Protein AF-A0A258M3X4-F1 (afdb_monomer)

pLDDT: mean 72.65, std 20.54, range [36.72, 98.19]

Sequence (176 aa):
ADLKKLLDQSQGISEVVEVKKSGFNVKASVLGLIALVLLTALLIWFFMSQSRKNSLPGPQARDYPYESEQTESIPPVHHKTEHAHHEHHHEGMSDKAKALFGSINLDLPVAKPTTSDLTPDELRVRLNLARAYITIEDFSAAKKSLEEIVRIGASIDPEIVVEAKGMLVEISNSSS

Structure (mmCIF, N/CA/C/O backbone):
data_AF-A0A258M3X4-F1
#
_entry.id   AF-A0A258M3X4-F1
#
loop_
_atom_site.group_PDB
_atom_site.id
_atom_site.type_symbol
_atom_site.label_atom_id
_atom_site.label_alt_id
_atom_site.label_comp_id
_atom_site.label_asym_id
_atom_site.label_entity_id
_atom_site.label_seq_id
_atom_site.pdbx_PDB_ins_code
_atom_site.Cartn_x
_atom_site.Cartn_y
_atom_site.Cartn_z
_atom_site.occupancy
_atom_site.B_iso_or_equiv
_atom_site.auth_seq_id
_atom_site.auth_comp_id
_atom_site.auth_asym_id
_atom_site.auth_atom_id
_atom_site.pdbx_PDB_model_num
ATOM 1 N N . ALA A 1 1 ? -48.466 -8.460 11.347 1.00 57.28 1 ALA A N 1
ATOM 2 C CA . ALA A 1 1 ? -48.349 -8.718 12.799 1.00 57.28 1 ALA A CA 1
ATOM 3 C C . ALA A 1 1 ? -46.907 -9.027 13.230 1.00 57.28 1 ALA A C 1
ATOM 5 O O . ALA A 1 1 ? -46.609 -8.886 14.408 1.00 57.28 1 ALA A O 1
ATOM 6 N N . ASP A 1 2 ? -45.992 -9.353 12.309 1.00 62.97 2 ASP A N 1
ATOM 7 C CA . ASP A 1 2 ? -44.638 -9.809 12.666 1.00 62.97 2 ASP A CA 1
ATOM 8 C C . ASP A 1 2 ? -43.640 -8.723 13.090 1.00 62.97 2 ASP A C 1
ATOM 10 O O . ASP A 1 2 ? -42.712 -9.012 13.836 1.00 62.97 2 ASP A O 1
ATOM 14 N N . LEU A 1 3 ? -43.849 -7.455 12.720 1.00 63.91 3 LEU A N 1
ATOM 15 C CA . LEU A 1 3 ? -42.957 -6.361 13.143 1.00 63.91 3 LEU A CA 1
ATOM 16 C C . LEU A 1 3 ? -42.985 -6.125 14.662 1.00 63.91 3 LEU A C 1
ATOM 18 O O . LEU A 1 3 ? -41.956 -5.825 15.258 1.00 63.91 3 LEU A O 1
ATOM 22 N N . LYS A 1 4 ? -44.144 -6.321 15.308 1.00 66.19 4 LYS A N 1
ATOM 23 C CA . LYS A 1 4 ? -44.254 -6.231 16.773 1.00 66.19 4 LYS A CA 1
ATOM 24 C C . LYS A 1 4 ? -43.541 -7.388 17.475 1.00 66.19 4 LYS A C 1
ATOM 26 O O . LYS A 1 4 ? -42.973 -7.184 18.537 1.00 66.19 4 LYS A O 1
ATOM 31 N N . LYS A 1 5 ? -43.526 -8.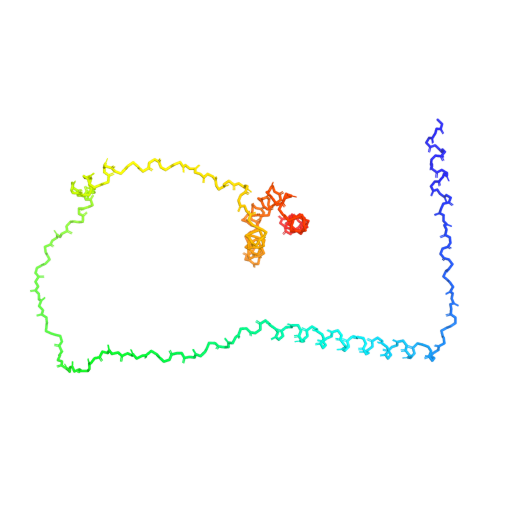570 16.853 1.00 65.44 5 LYS A N 1
ATOM 32 C CA . LYS A 1 5 ? -42.866 -9.770 17.382 1.00 65.44 5 LYS A CA 1
ATOM 33 C C . LYS A 1 5 ? -41.340 -9.642 17.357 1.00 65.44 5 LYS A C 1
ATOM 35 O O . LYS A 1 5 ? -40.677 -10.112 18.271 1.00 65.44 5 LYS A O 1
ATOM 40 N N . LEU A 1 6 ? -40.795 -8.960 16.348 1.00 63.12 6 LEU A N 1
ATOM 41 C CA . LEU A 1 6 ? -39.357 -8.700 16.247 1.00 63.12 6 LEU A CA 1
ATOM 42 C C . LEU A 1 6 ? -38.876 -7.614 17.222 1.00 63.12 6 LEU A C 1
ATOM 44 O O . LEU A 1 6 ? -37.769 -7.723 17.741 1.00 63.12 6 LEU A O 1
ATOM 48 N N . LEU A 1 7 ? -39.708 -6.606 17.513 1.00 66.38 7 LEU A N 1
ATOM 49 C CA . LEU A 1 7 ? -39.358 -5.547 18.468 1.00 66.38 7 LEU A CA 1
ATOM 50 C C . LEU A 1 7 ? -39.341 -6.051 19.921 1.00 66.38 7 LEU A C 1
ATOM 52 O O . LEU A 1 7 ? -38.468 -5.676 20.697 1.00 66.38 7 LEU A O 1
ATOM 56 N N . ASP A 1 8 ? -40.284 -6.928 20.270 1.00 65.00 8 ASP A N 1
ATOM 57 C CA . ASP A 1 8 ? -40.350 -7.547 21.600 1.00 65.00 8 ASP A CA 1
ATOM 58 C C . ASP A 1 8 ? -39.177 -8.525 21.814 1.00 65.00 8 ASP A C 1
ATOM 60 O O . ASP A 1 8 ? -38.611 -8.627 22.900 1.00 65.00 8 ASP A O 1
ATOM 64 N N . GLN A 1 9 ? -38.726 -9.178 20.736 1.00 61.12 9 GLN A N 1
ATOM 65 C CA . GLN A 1 9 ? -37.575 -10.080 20.760 1.00 61.12 9 GLN A CA 1
ATOM 66 C C . GLN A 1 9 ? -36.227 -9.347 20.892 1.00 61.12 9 GLN A C 1
ATOM 68 O O . GLN A 1 9 ? -35.300 -9.906 21.475 1.00 61.12 9 GLN A O 1
ATOM 73 N N . SER A 1 10 ? -36.099 -8.100 20.415 1.00 59.62 10 SER A N 1
ATOM 74 C CA . SER A 1 10 ? -34.866 -7.314 20.590 1.00 59.62 10 SER A CA 1
ATOM 75 C C . SER A 1 10 ? -34.800 -6.557 21.920 1.00 59.62 10 SER A C 1
ATOM 77 O O . SER A 1 10 ? -33.708 -6.209 22.356 1.00 59.62 10 SER A O 1
ATOM 79 N N . GLN A 1 11 ? -35.937 -6.297 22.578 1.00 51.94 11 GLN A N 1
ATOM 80 C CA . GLN A 1 11 ? -35.962 -5.685 23.917 1.00 51.94 11 GLN A CA 1
ATOM 81 C C . GLN A 1 11 ? -35.673 -6.693 25.046 1.00 51.94 11 GLN A C 1
ATOM 83 O O . GLN A 1 11 ? -35.370 -6.286 26.165 1.00 51.94 11 GLN A O 1
ATOM 88 N N . GLY A 1 12 ? -35.708 -7.999 24.758 1.00 48.34 12 GLY A N 1
ATOM 89 C CA . GLY A 1 12 ? -35.470 -9.073 25.729 1.00 48.34 12 GLY A CA 1
ATOM 90 C C . GLY A 1 12 ? -34.006 -9.462 25.974 1.00 48.34 12 GLY A C 1
ATOM 91 O O . GLY A 1 12 ? -33.753 -10.276 26.857 1.00 48.34 12 GLY A O 1
ATOM 92 N N . ILE A 1 13 ? -33.033 -8.901 25.246 1.00 49.81 13 ILE A N 1
ATOM 93 C CA . ILE A 1 13 ? -31.598 -9.177 25.460 1.00 49.81 13 ILE A CA 1
ATOM 94 C C . ILE A 1 13 ? -30.970 -7.988 26.188 1.00 49.81 13 ILE A C 1
ATOM 96 O O . ILE A 1 13 ? -30.067 -7.315 25.703 1.00 49.81 13 ILE A O 1
ATOM 100 N N . SER A 1 14 ? -31.483 -7.715 27.382 1.00 47.28 14 SER A N 1
ATOM 101 C CA . SER A 1 14 ? -30.719 -7.007 28.402 1.00 47.28 14 SER A CA 1
ATOM 102 C C . SER A 1 14 ? -30.095 -8.080 29.288 1.00 47.28 14 SER A C 1
ATOM 104 O O . SER A 1 14 ? -30.523 -8.296 30.420 1.00 47.28 14 SER A O 1
ATOM 106 N N . GLU A 1 15 ? -29.128 -8.822 28.737 1.00 41.62 15 GLU A N 1
ATOM 107 C CA . GLU A 1 15 ? -28.275 -9.672 29.558 1.00 41.62 15 GLU A CA 1
ATOM 108 C C . GLU A 1 15 ? -27.457 -8.731 30.435 1.00 41.62 15 GLU A C 1
ATOM 110 O O . GLU A 1 15 ? -26.559 -8.013 29.993 1.00 41.62 15 GLU A O 1
ATOM 115 N N . VAL A 1 16 ? -27.900 -8.673 31.684 1.00 45.94 16 VAL A N 1
ATOM 116 C CA . VAL A 1 16 ? -27.225 -8.090 32.824 1.00 45.94 16 VAL A CA 1
ATOM 117 C C . VAL A 1 16 ? -25.774 -8.555 32.773 1.00 45.94 16 VAL A C 1
ATOM 119 O O . VAL A 1 16 ? -25.450 -9.658 33.208 1.00 45.94 16 VAL A O 1
ATOM 122 N N . VAL A 1 17 ? -24.886 -7.704 32.252 1.00 42.41 17 VAL A N 1
ATOM 123 C CA . VAL A 1 17 ? -23.475 -7.756 32.617 1.00 42.41 17 VAL A CA 1
ATOM 124 C C . VAL A 1 17 ? -23.470 -7.423 34.096 1.00 42.41 17 VAL A C 1
ATOM 126 O O . VAL A 1 17 ? -23.464 -6.264 34.512 1.00 42.41 17 VAL A O 1
ATOM 129 N N . GLU A 1 18 ? -23.589 -8.479 34.891 1.00 44.69 18 GLU A N 1
ATOM 130 C CA . GLU A 1 18 ? -23.358 -8.473 36.313 1.00 44.69 18 GLU A CA 1
ATOM 131 C C . GLU A 1 18 ? -21.909 -8.014 36.475 1.00 44.69 18 GLU A C 1
ATOM 133 O O . GLU A 1 18 ? -20.957 -8.794 36.402 1.00 44.69 18 GLU A O 1
ATOM 138 N N . VAL A 1 19 ? -21.728 -6.700 36.623 1.00 46.75 19 VAL A N 1
ATOM 139 C CA . VAL A 1 19 ? -20.488 -6.107 37.102 1.00 46.75 19 VAL A CA 1
ATOM 140 C C . VAL A 1 19 ? -20.348 -6.620 38.525 1.00 46.75 19 VAL A C 1
ATOM 142 O O . VAL A 1 19 ? -20.782 -5.991 39.492 1.00 46.75 19 VAL A O 1
ATOM 145 N N . LYS A 1 20 ? -19.773 -7.821 38.645 1.00 39.72 20 LYS A N 1
ATOM 146 C CA . LYS A 1 20 ? -19.237 -8.342 39.889 1.00 39.72 20 LYS A CA 1
ATOM 147 C C . LYS A 1 20 ? -18.288 -7.277 40.394 1.00 39.72 20 LYS A C 1
ATOM 149 O O . LYS A 1 20 ? -17.162 -7.131 39.921 1.00 39.72 20 LYS A O 1
ATOM 154 N N . LYS A 1 21 ? -18.781 -6.523 41.369 1.00 49.56 21 LYS A N 1
ATOM 155 C CA . LYS A 1 21 ? -18.032 -5.616 42.222 1.00 49.56 21 LYS A CA 1
ATOM 156 C C . LYS A 1 21 ? -17.090 -6.480 43.061 1.00 49.56 21 LYS A C 1
ATOM 158 O O . LYS A 1 21 ? -17.336 -6.760 44.229 1.00 49.56 21 LYS A O 1
ATOM 163 N N . SER A 1 22 ? -16.059 -7.002 42.400 1.00 51.88 22 SER A N 1
ATOM 164 C CA . SER A 1 22 ? -15.002 -7.802 42.992 1.00 51.88 22 SER A CA 1
ATOM 165 C C . SER A 1 22 ? -14.283 -6.913 43.991 1.00 51.88 22 SER A C 1
ATOM 167 O O . SER A 1 22 ? -13.724 -5.882 43.612 1.00 51.88 22 SER A O 1
ATOM 169 N N . GLY A 1 23 ? -14.326 -7.300 45.266 1.00 57.84 23 GLY A N 1
ATOM 170 C CA . GLY A 1 23 ? -13.574 -6.651 46.331 1.00 57.84 23 GLY A CA 1
ATOM 171 C C . GLY A 1 23 ? -12.131 -6.442 45.886 1.00 57.84 23 GLY A C 1
ATOM 172 O O . GLY A 1 23 ? -11.412 -7.396 45.580 1.00 57.84 23 GLY A O 1
ATOM 173 N N . PHE A 1 24 ? -11.741 -5.175 45.775 1.00 56.38 24 PHE A N 1
ATOM 174 C CA . PHE A 1 24 ? -10.430 -4.758 45.307 1.00 56.38 24 PHE A CA 1
ATOM 175 C C . PHE A 1 24 ? -9.397 -5.131 46.371 1.00 56.38 24 PHE A C 1
ATOM 177 O O . PHE A 1 24 ? -9.128 -4.386 47.312 1.00 56.38 24 PHE A O 1
ATOM 184 N N . ASN A 1 25 ? -8.853 -6.341 46.256 1.00 64.94 25 ASN A N 1
ATOM 185 C CA . ASN A 1 25 ? -7.748 -6.792 47.082 1.00 64.94 25 ASN A CA 1
ATOM 186 C C . ASN A 1 25 ? -6.527 -5.949 46.705 1.00 64.94 25 ASN A C 1
ATOM 188 O O . ASN A 1 25 ? -5.875 -6.212 45.697 1.00 64.94 25 ASN A O 1
ATOM 192 N N . VAL A 1 26 ? -6.216 -4.930 47.510 1.00 66.19 26 VAL A N 1
ATOM 193 C CA . VAL A 1 26 ? -5.120 -3.972 47.266 1.00 66.19 26 VAL A CA 1
ATOM 194 C C . VAL A 1 26 ? -3.797 -4.692 46.956 1.00 66.19 26 VAL A C 1
ATOM 196 O O . VAL A 1 26 ? -3.051 -4.266 46.082 1.00 66.19 26 VAL A O 1
ATOM 199 N N . LYS A 1 27 ? -3.548 -5.859 47.569 1.00 67.06 27 LYS A N 1
ATOM 200 C CA . LYS A 1 27 ? -2.380 -6.711 47.276 1.00 67.06 27 LYS A CA 1
ATOM 201 C C . LYS A 1 27 ? -2.370 -7.272 45.845 1.00 67.06 27 LYS A C 1
ATOM 203 O O . LYS A 1 27 ? -1.319 -7.292 45.215 1.00 67.06 27 LYS A O 1
ATOM 208 N N . ALA A 1 28 ? -3.522 -7.689 45.320 1.00 70.00 28 ALA A N 1
ATOM 209 C CA . ALA A 1 28 ? -3.654 -8.169 43.943 1.00 70.00 28 ALA A CA 1
ATOM 210 C C . ALA A 1 28 ? -3.537 -7.018 42.932 1.00 70.00 28 ALA A C 1
ATOM 212 O O . ALA A 1 28 ? -2.939 -7.191 41.873 1.00 70.00 28 ALA A O 1
ATOM 213 N N . SER A 1 29 ? -4.024 -5.824 43.284 1.00 74.94 29 SER A N 1
ATOM 214 C CA . SER A 1 29 ? -3.835 -4.631 42.453 1.00 74.94 29 SER A CA 1
ATOM 215 C C . SER A 1 29 ? -2.371 -4.210 42.357 1.00 74.94 29 SER A C 1
ATOM 217 O O . SER A 1 29 ? -1.926 -3.834 41.276 1.00 74.94 29 SER A O 1
ATOM 219 N N . VAL A 1 30 ? -1.616 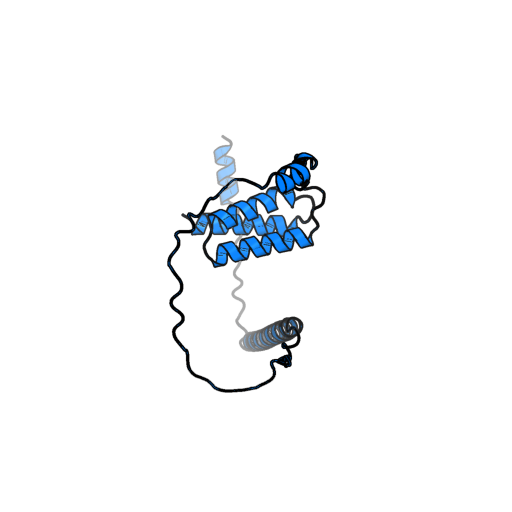-4.266 43.458 1.00 79.44 30 VAL A N 1
ATOM 220 C CA . VAL A 1 30 ? -0.181 -3.944 43.444 1.00 79.44 30 VAL A CA 1
ATOM 221 C C . VAL A 1 30 ? 0.579 -4.947 42.578 1.00 79.44 30 VAL A C 1
ATOM 223 O O . VAL A 1 30 ? 1.403 -4.545 41.760 1.00 79.44 30 VAL A O 1
ATOM 226 N N . LEU A 1 31 ? 0.256 -6.239 42.686 1.00 82.69 31 LEU A N 1
ATOM 227 C CA . LEU A 1 31 ? 0.866 -7.271 41.847 1.00 82.69 31 LEU A CA 1
ATOM 228 C C . LEU A 1 31 ? 0.527 -7.079 40.360 1.00 82.69 31 LEU A C 1
ATOM 230 O O . LEU A 1 31 ? 1.398 -7.244 39.510 1.00 82.69 31 LEU A O 1
ATOM 234 N N . GLY A 1 32 ? -0.706 -6.663 40.053 1.00 85.94 32 GLY A N 1
ATOM 235 C CA . GLY A 1 32 ? -1.130 -6.318 38.696 1.00 85.94 32 GLY A CA 1
ATOM 236 C C . GLY A 1 32 ? -0.373 -5.122 38.116 1.00 85.94 32 GLY A C 1
ATOM 237 O O . GLY A 1 32 ? 0.061 -5.181 36.970 1.00 85.94 32 GLY A O 1
ATOM 238 N N . LEU A 1 33 ? -0.141 -4.069 38.909 1.00 87.94 33 LEU A N 1
ATOM 239 C CA . LEU A 1 33 ? 0.656 -2.914 38.480 1.00 87.94 33 LEU A CA 1
ATOM 240 C C . LEU A 1 33 ? 2.116 -3.293 38.222 1.00 87.94 33 LEU A C 1
ATOM 242 O O . LEU A 1 33 ? 2.678 -2.892 37.208 1.00 87.94 33 LEU A O 1
ATOM 246 N N . ILE A 1 34 ? 2.720 -4.101 39.098 1.00 89.19 34 ILE A N 1
ATOM 247 C CA . ILE A 1 34 ? 4.093 -4.587 38.900 1.00 89.19 34 ILE A CA 1
ATOM 248 C C . ILE A 1 34 ? 4.173 -5.439 37.628 1.00 89.19 34 ILE A C 1
ATOM 250 O O . ILE A 1 34 ? 5.067 -5.231 36.810 1.00 89.19 34 ILE A O 1
ATOM 254 N N . ALA A 1 35 ? 3.222 -6.353 37.422 1.00 91.44 35 ALA A N 1
ATOM 255 C CA . ALA A 1 35 ? 3.163 -7.172 36.215 1.00 91.44 35 ALA A CA 1
ATOM 256 C C . ALA A 1 35 ? 3.003 -6.317 34.947 1.00 91.44 35 ALA A C 1
ATOM 258 O O . ALA A 1 35 ? 3.689 -6.567 33.959 1.00 91.44 35 ALA A O 1
ATOM 259 N N . LEU A 1 36 ? 2.162 -5.278 34.989 1.00 93.25 36 LEU A N 1
ATOM 260 C CA . LEU A 1 36 ? 1.978 -4.336 33.885 1.00 93.25 36 LEU A CA 1
ATOM 261 C C . LEU A 1 36 ? 3.281 -3.589 33.562 1.00 93.25 36 LEU A C 1
ATOM 263 O O . LEU A 1 36 ? 3.650 -3.497 32.397 1.00 93.25 36 LEU A O 1
ATOM 267 N N . VAL A 1 37 ? 3.997 -3.095 34.578 1.00 95.81 37 VAL A N 1
ATOM 268 C CA . VAL A 1 37 ? 5.272 -2.376 34.399 1.00 95.81 37 VAL A CA 1
ATOM 269 C C . VAL A 1 37 ? 6.363 -3.290 33.834 1.00 95.81 37 VAL A C 1
ATOM 271 O O . VAL A 1 37 ? 7.123 -2.882 32.958 1.00 95.81 37 VAL A O 1
ATOM 274 N N . LEU A 1 38 ? 6.442 -4.541 34.294 1.00 96.56 38 LEU A N 1
ATOM 275 C CA . LEU A 1 38 ? 7.395 -5.512 33.748 1.00 96.56 38 LEU A CA 1
ATOM 276 C C . LEU A 1 38 ? 7.053 -5.880 32.299 1.00 96.56 38 LEU A C 1
ATOM 278 O O . LEU A 1 38 ? 7.946 -5.951 31.456 1.00 96.56 38 LEU A O 1
ATOM 282 N N . LEU A 1 39 ? 5.767 -6.065 31.992 1.00 95.38 39 LEU A N 1
ATOM 283 C CA . LEU A 1 39 ? 5.288 -6.335 30.639 1.00 95.38 39 LEU A CA 1
ATOM 284 C C . LEU A 1 39 ? 5.625 -5.173 29.692 1.00 95.38 39 LEU A C 1
ATOM 286 O O . LEU A 1 39 ? 6.163 -5.404 28.612 1.00 95.38 39 LEU A O 1
ATOM 290 N N . THR A 1 40 ? 5.365 -3.925 30.091 1.00 96.00 40 THR A N 1
ATOM 291 C CA . THR A 1 40 ? 5.661 -2.752 29.254 1.00 96.00 40 THR A CA 1
ATOM 292 C C . THR A 1 40 ? 7.161 -2.576 29.041 1.00 96.00 40 THR A C 1
ATOM 294 O O . THR A 1 40 ? 7.582 -2.323 27.913 1.00 96.00 40 THR A O 1
ATOM 297 N N . ALA A 1 41 ? 7.983 -2.798 30.072 1.00 95.88 41 ALA A N 1
ATOM 298 C CA . ALA A 1 41 ? 9.438 -2.797 29.938 1.00 95.88 41 ALA A CA 1
ATOM 299 C C . ALA A 1 41 ? 9.932 -3.867 28.944 1.00 95.88 41 ALA A C 1
ATOM 301 O O . ALA A 1 41 ? 10.796 -3.579 28.112 1.00 95.88 41 ALA A O 1
ATOM 302 N N . LEU A 1 42 ? 9.352 -5.074 28.971 1.00 96.12 42 LEU A N 1
ATOM 303 C CA . LEU A 1 42 ? 9.664 -6.143 28.015 1.00 96.12 42 LEU A CA 1
ATOM 304 C C . LEU A 1 42 ? 9.241 -5.792 26.585 1.00 96.12 42 LEU A C 1
ATOM 306 O O . LEU A 1 42 ? 10.007 -6.050 25.658 1.00 96.12 42 LEU A O 1
ATOM 310 N N . LEU A 1 43 ? 8.069 -5.176 26.388 1.00 94.56 43 LEU A N 1
ATOM 311 C CA . LEU A 1 43 ? 7.627 -4.718 25.065 1.00 94.56 43 LEU A CA 1
ATOM 312 C C . LEU A 1 43 ? 8.571 -3.652 24.498 1.00 94.56 43 LEU A C 1
ATOM 314 O O . LEU A 1 43 ? 8.969 -3.745 23.338 1.00 94.56 43 LEU A O 1
ATOM 318 N N . ILE A 1 44 ? 8.962 -2.668 25.313 1.00 94.06 44 ILE A N 1
ATOM 319 C CA . ILE A 1 44 ? 9.897 -1.611 24.905 1.00 94.06 44 ILE A CA 1
ATOM 320 C C . ILE A 1 44 ? 11.254 -2.222 24.539 1.00 94.06 44 ILE A C 1
ATOM 322 O O . ILE A 1 44 ? 11.804 -1.908 23.484 1.00 94.06 44 ILE A O 1
ATOM 326 N N . TRP A 1 45 ? 11.772 -3.146 25.357 1.00 93.06 45 TRP A N 1
ATOM 327 C CA . TRP A 1 45 ? 13.007 -3.873 25.056 1.00 93.06 45 TRP A CA 1
ATOM 328 C C . TRP A 1 45 ? 12.902 -4.696 23.763 1.00 93.06 45 TRP A C 1
ATOM 330 O O . TRP A 1 45 ? 13.815 -4.657 22.937 1.00 93.06 45 TRP A O 1
ATOM 340 N N . PHE A 1 46 ? 11.779 -5.386 23.543 1.00 92.00 46 PHE A N 1
ATOM 341 C CA . PHE A 1 46 ? 11.531 -6.169 22.333 1.00 92.00 46 PHE A CA 1
ATOM 342 C C . PHE A 1 46 ? 11.490 -5.291 21.078 1.00 92.00 46 PHE A C 1
ATOM 344 O O . PHE A 1 46 ? 12.148 -5.613 20.089 1.00 92.00 46 PHE A O 1
ATOM 351 N N . PHE A 1 47 ? 10.791 -4.154 21.123 1.00 90.38 47 PHE A N 1
ATOM 352 C CA . PHE A 1 47 ? 10.752 -3.187 20.022 1.00 90.38 47 PHE A CA 1
ATOM 353 C C . PHE A 1 47 ? 12.120 -2.549 19.761 1.00 90.38 47 PHE A C 1
ATOM 355 O O . PHE A 1 47 ? 12.537 -2.443 18.608 1.00 90.38 47 PHE A O 1
ATOM 362 N N . MET A 1 48 ? 12.863 -2.182 20.811 1.00 84.44 48 MET A N 1
ATOM 363 C CA . MET A 1 48 ? 14.239 -1.690 20.681 1.00 84.44 48 MET A CA 1
ATOM 364 C C . MET A 1 48 ? 15.174 -2.742 20.068 1.00 84.44 48 MET A C 1
ATOM 366 O O . MET A 1 48 ? 16.031 -2.405 19.254 1.00 84.44 48 MET A O 1
ATOM 370 N N . SER A 1 49 ? 15.021 -4.014 20.440 1.00 83.06 49 SER A N 1
ATOM 371 C CA . SER A 1 49 ? 15.795 -5.128 19.883 1.00 83.06 49 SER A CA 1
ATOM 372 C C . SER A 1 49 ? 15.424 -5.413 18.423 1.00 83.06 49 SER A C 1
ATOM 374 O O . SER A 1 49 ? 16.309 -5.643 17.603 1.00 83.06 49 SER A O 1
ATOM 376 N N . GLN A 1 50 ? 14.132 -5.334 18.077 1.00 78.81 50 GLN A N 1
ATOM 377 C CA . GLN A 1 50 ? 13.630 -5.366 16.699 1.00 78.81 50 GLN A CA 1
ATOM 378 C C . GLN A 1 50 ? 14.241 -4.241 15.857 1.00 78.81 50 GLN A C 1
ATOM 380 O O . GLN A 1 50 ? 14.824 -4.526 14.823 1.00 78.81 50 GLN A O 1
ATOM 385 N N . SER A 1 51 ? 14.205 -2.996 16.338 1.00 69.38 51 SER A N 1
ATOM 386 C CA . SER A 1 51 ? 14.706 -1.822 15.607 1.00 69.38 51 SER A CA 1
ATOM 387 C C . SER A 1 51 ? 16.206 -1.890 15.277 1.00 69.38 51 SER A C 1
ATOM 389 O O . SER A 1 51 ? 16.635 -1.452 14.210 1.00 69.38 51 SER A O 1
ATOM 391 N N . ARG A 1 52 ? 17.022 -2.520 16.136 1.00 63.28 52 ARG A N 1
ATOM 392 C CA . ARG A 1 52 ? 18.469 -2.701 15.890 1.00 63.28 52 ARG A CA 1
ATOM 393 C C . ARG A 1 52 ? 18.790 -3.623 14.711 1.00 63.28 52 ARG A C 1
ATOM 395 O O . ARG A 1 52 ? 19.922 -3.610 14.240 1.00 63.28 52 ARG A O 1
ATOM 402 N N . LYS A 1 53 ? 17.824 -4.405 14.224 1.00 61.12 53 LYS A N 1
ATOM 403 C CA . LYS A 1 53 ? 17.984 -5.265 13.040 1.00 61.12 53 LYS A CA 1
ATOM 404 C C . LYS A 1 53 ? 17.926 -4.458 11.738 1.00 61.12 53 LYS A C 1
ATOM 406 O O . LYS A 1 53 ? 18.320 -4.959 10.692 1.00 61.12 53 LYS A O 1
ATOM 411 N N . ASN A 1 54 ? 17.443 -3.216 11.814 1.00 52.28 54 ASN A N 1
ATOM 412 C CA . ASN A 1 54 ? 17.144 -2.357 10.672 1.00 52.28 54 ASN A CA 1
ATOM 413 C C . ASN A 1 54 ? 18.254 -1.326 10.429 1.00 52.28 54 ASN A C 1
ATOM 415 O O . ASN A 1 54 ? 18.177 -0.546 9.481 1.00 52.28 54 ASN A O 1
ATOM 419 N N . SER A 1 55 ? 19.272 -1.278 11.290 1.00 49.62 55 SER A N 1
ATOM 420 C CA . SER A 1 55 ? 20.431 -0.424 11.075 1.00 49.62 55 SER A CA 1
ATOM 421 C C . SER A 1 55 ? 21.302 -1.045 9.990 1.00 49.62 55 SER A C 1
ATOM 423 O O . SER A 1 55 ? 22.123 -1.921 10.262 1.00 49.62 55 SER A O 1
ATOM 425 N N . LEU A 1 56 ? 21.120 -0.579 8.751 1.00 53.25 56 LEU A N 1
ATOM 426 C CA . LEU A 1 56 ? 22.151 -0.710 7.728 1.00 53.25 56 LEU A CA 1
ATOM 427 C C . LEU A 1 56 ? 23.494 -0.238 8.321 1.00 53.25 56 LEU A C 1
ATOM 429 O O . LEU A 1 56 ? 23.516 0.744 9.073 1.00 53.25 56 LEU A O 1
ATOM 433 N N . PRO A 1 57 ? 24.610 -0.913 8.001 1.00 56.09 57 PRO A N 1
ATOM 434 C CA . PRO A 1 57 ? 25.924 -0.452 8.414 1.00 56.09 57 PRO A CA 1
ATOM 435 C C . PRO A 1 57 ? 26.130 0.961 7.864 1.00 56.09 57 PRO A C 1
ATOM 437 O O . PRO A 1 57 ? 25.855 1.224 6.691 1.00 56.09 57 PRO A O 1
ATOM 440 N N . GLY A 1 58 ? 26.558 1.873 8.740 1.00 54.09 58 GLY A N 1
ATOM 441 C CA . GLY A 1 58 ? 26.781 3.271 8.394 1.00 54.09 58 GLY A CA 1
ATOM 442 C C . GLY A 1 58 ? 27.641 3.392 7.133 1.00 54.09 58 GLY A C 1
ATOM 443 O O . GLY A 1 58 ? 28.585 2.611 6.970 1.00 54.09 58 GLY A O 1
ATOM 444 N N . PRO A 1 59 ? 27.333 4.333 6.226 1.00 49.56 59 PRO A N 1
ATOM 445 C CA . PRO A 1 59 ? 28.207 4.597 5.103 1.00 49.56 59 PRO A CA 1
ATOM 446 C C . PRO A 1 59 ? 29.546 5.080 5.660 1.00 49.56 59 PRO A C 1
ATOM 448 O O . PRO A 1 59 ? 29.678 6.205 6.137 1.00 49.56 59 PRO A O 1
ATOM 451 N N . GLN A 1 60 ? 30.530 4.182 5.611 1.00 46.84 60 GLN A N 1
ATOM 452 C CA . GLN A 1 60 ? 31.940 4.523 5.523 1.00 46.84 60 GLN A CA 1
ATOM 453 C C . GLN A 1 60 ? 32.054 5.702 4.558 1.00 46.84 60 GLN A C 1
ATOM 455 O O . GLN A 1 60 ? 31.695 5.573 3.382 1.00 46.84 60 GLN A O 1
ATOM 460 N N . ALA A 1 61 ? 32.492 6.850 5.073 1.00 50.53 61 ALA A N 1
ATOM 461 C CA . ALA A 1 61 ? 32.921 7.967 4.256 1.00 50.53 61 ALA A CA 1
ATOM 462 C C . ALA A 1 61 ? 34.062 7.439 3.383 1.00 50.53 61 ALA A C 1
ATOM 464 O O . ALA A 1 61 ? 35.169 7.193 3.850 1.00 50.53 61 ALA A O 1
ATOM 465 N N . ARG A 1 62 ? 33.724 7.114 2.139 1.00 46.16 62 ARG A N 1
ATOM 466 C CA . ARG A 1 62 ? 34.648 6.568 1.161 1.00 46.16 62 ARG A CA 1
ATOM 467 C C . ARG A 1 62 ? 35.414 7.759 0.608 1.00 46.16 62 ARG A C 1
ATOM 469 O O . ARG A 1 62 ? 34.845 8.563 -0.127 1.00 46.16 62 ARG A O 1
ATOM 476 N N . ASP A 1 63 ? 36.666 7.876 1.030 1.00 50.47 63 ASP A N 1
ATOM 477 C CA . ASP A 1 63 ? 37.655 8.768 0.441 1.00 50.47 63 ASP A CA 1
ATOM 478 C C . ASP A 1 63 ? 37.660 8.571 -1.082 1.00 50.47 63 ASP A C 1
ATOM 480 O O . ASP A 1 63 ? 37.948 7.481 -1.585 1.00 50.47 63 ASP A O 1
ATOM 484 N N . TYR A 1 64 ? 37.294 9.615 -1.823 1.00 48.25 64 TYR A N 1
ATOM 485 C CA . TYR A 1 64 ? 37.547 9.686 -3.258 1.00 48.25 64 TYR A CA 1
ATOM 486 C C . TYR A 1 64 ? 38.947 10.277 -3.458 1.00 48.25 64 TYR A C 1
ATOM 488 O O . TYR A 1 64 ? 39.196 11.383 -2.973 1.00 48.25 64 TYR A O 1
ATOM 496 N N . PRO A 1 65 ? 39.858 9.610 -4.188 1.00 45.59 65 PRO A N 1
ATOM 497 C CA . PRO A 1 65 ? 41.063 10.260 -4.662 1.00 45.59 65 PRO A CA 1
ATOM 498 C C . PRO A 1 65 ? 40.670 11.167 -5.831 1.00 45.59 65 PRO A C 1
ATOM 500 O O . PRO A 1 65 ? 40.321 10.715 -6.920 1.00 45.59 65 PRO A O 1
ATOM 503 N N . TYR A 1 66 ? 40.678 12.467 -5.564 1.00 36.84 66 TYR A N 1
ATOM 504 C CA . TYR A 1 66 ? 40.773 13.497 -6.585 1.00 36.84 66 TYR A CA 1
ATOM 505 C C . TYR A 1 66 ? 42.176 13.393 -7.200 1.00 36.84 66 TYR A C 1
ATOM 507 O O . TYR A 1 66 ? 43.173 13.630 -6.523 1.00 36.84 66 TYR A O 1
ATOM 515 N N . GLU A 1 67 ? 42.257 13.009 -8.471 1.00 48.81 67 GLU A N 1
ATOM 516 C CA . GLU A 1 67 ? 43.389 13.377 -9.316 1.00 48.81 67 GLU A CA 1
ATOM 517 C C . GLU A 1 67 ? 42.931 14.526 -10.209 1.00 48.81 67 GLU A C 1
ATOM 519 O O . GLU A 1 67 ? 42.228 14.335 -11.199 1.00 48.81 67 GLU A O 1
ATOM 524 N N . SER A 1 68 ? 43.334 15.744 -9.863 1.00 42.00 68 SER A N 1
ATOM 525 C CA . SER A 1 68 ? 43.737 16.676 -10.905 1.00 42.00 68 SER A CA 1
ATOM 526 C C . SER A 1 68 ? 45.032 17.329 -10.470 1.00 42.00 68 SER A C 1
ATOM 528 O O . SER A 1 68 ? 45.107 17.995 -9.434 1.00 42.00 68 SER A O 1
ATOM 530 N N . GLU A 1 69 ? 46.065 17.050 -11.248 1.00 45.03 69 GLU A N 1
ATOM 531 C CA . GLU A 1 69 ? 47.389 17.602 -11.072 1.00 45.03 69 GLU A CA 1
ATOM 532 C C . GLU A 1 69 ? 47.357 19.132 -11.121 1.00 45.03 69 GLU A C 1
ATOM 534 O O . GLU A 1 69 ? 46.657 19.780 -11.898 1.00 45.03 69 GLU A O 1
ATOM 539 N N . GLN A 1 70 ? 48.133 19.676 -10.203 1.00 43.91 70 GLN A N 1
ATOM 540 C CA . GLN A 1 70 ? 48.449 21.067 -9.961 1.00 43.91 70 GLN A CA 1
ATOM 541 C C . GLN A 1 70 ? 49.356 21.630 -11.063 1.00 43.91 70 GLN A C 1
ATOM 543 O O . GLN A 1 70 ? 50.287 20.941 -11.465 1.00 43.91 70 GLN A O 1
ATOM 548 N N . THR A 1 71 ? 49.127 22.887 -11.471 1.00 36.72 71 THR A N 1
ATOM 549 C CA . THR A 1 71 ? 50.077 23.942 -11.941 1.00 36.72 71 THR A CA 1
ATOM 550 C C . THR A 1 71 ? 49.346 24.859 -12.933 1.00 36.72 71 THR A C 1
ATOM 552 O O . THR A 1 71 ? 48.519 24.396 -13.700 1.00 36.72 71 THR A O 1
ATOM 555 N N . GLU A 1 72 ? 49.539 26.166 -13.062 1.00 40.50 72 GLU A N 1
ATOM 556 C CA . GLU A 1 72 ? 50.155 27.258 -12.314 1.00 40.50 72 GLU A CA 1
ATOM 557 C C . GLU A 1 72 ? 49.674 28.536 -13.061 1.00 40.50 72 GLU A C 1
ATOM 559 O O . GLU A 1 72 ? 49.334 28.482 -14.242 1.00 40.50 72 GLU A O 1
ATOM 564 N N . SER A 1 73 ? 49.577 29.660 -12.351 1.00 45.59 73 SER A N 1
ATOM 565 C CA . SER A 1 73 ? 49.310 31.056 -12.773 1.00 45.59 73 SER A CA 1
ATOM 566 C C . SER A 1 73 ? 49.377 31.475 -14.264 1.00 45.59 73 SER A C 1
ATOM 568 O O . SER A 1 73 ? 50.367 31.165 -14.912 1.00 45.59 73 SER A O 1
ATOM 570 N N . ILE A 1 74 ? 48.437 32.340 -14.721 1.00 41.69 74 ILE A N 1
ATOM 571 C CA . ILE A 1 74 ? 48.611 33.592 -15.535 1.00 41.69 74 ILE A CA 1
ATOM 572 C C . ILE A 1 74 ? 47.216 34.252 -15.817 1.00 41.69 74 ILE A C 1
ATOM 574 O O . ILE A 1 74 ? 46.245 33.525 -16.021 1.00 41.69 74 ILE A O 1
ATOM 578 N N . PRO A 1 75 ? 47.060 35.604 -15.790 1.00 45.91 75 PRO A N 1
ATOM 579 C CA . PRO A 1 75 ? 45.764 36.324 -15.858 1.00 45.91 75 PRO A CA 1
ATOM 580 C C . PRO A 1 75 ? 45.114 36.373 -17.264 1.00 45.91 75 PRO A C 1
ATOM 582 O O . PRO A 1 75 ? 45.791 36.111 -18.259 1.00 45.91 75 PRO A O 1
ATOM 585 N N . PRO A 1 76 ? 43.814 36.742 -17.388 1.00 42.84 76 PRO A N 1
ATOM 586 C CA . PRO A 1 76 ? 43.070 36.599 -18.636 1.00 42.84 76 PRO A CA 1
ATOM 587 C C . PRO A 1 76 ? 43.427 37.715 -19.624 1.00 42.84 76 PRO A C 1
ATOM 589 O O . PRO A 1 76 ? 43.159 38.893 -19.384 1.00 42.84 76 PRO A O 1
ATOM 592 N N . VAL A 1 77 ? 44.002 37.339 -20.767 1.00 38.41 77 VAL A N 1
ATOM 593 C CA . VAL A 1 77 ? 44.166 38.237 -21.913 1.00 38.41 77 VAL A CA 1
ATOM 594 C C . VAL A 1 77 ? 42.937 38.123 -22.809 1.00 38.41 77 VAL A C 1
ATOM 596 O O . VAL A 1 77 ? 42.602 37.068 -23.339 1.00 38.41 77 VAL A O 1
ATOM 599 N N . HIS A 1 78 ? 42.276 39.265 -22.952 1.00 45.75 78 HIS A N 1
ATOM 600 C CA . HIS A 1 78 ? 41.233 39.585 -23.914 1.00 45.75 78 HIS A CA 1
ATOM 601 C C . HIS A 1 78 ? 41.581 39.074 -25.328 1.00 45.75 78 HIS A C 1
ATOM 603 O O . HIS A 1 78 ? 42.468 39.620 -25.980 1.00 45.75 78 HIS A O 1
ATOM 609 N N . HIS A 1 79 ? 40.823 38.105 -25.848 1.00 38.66 79 HIS A N 1
ATOM 610 C CA . HIS A 1 79 ? 40.721 37.873 -27.290 1.00 38.66 79 HIS A CA 1
ATOM 611 C C . HIS A 1 79 ? 39.296 38.166 -27.751 1.00 38.66 79 HIS A C 1
ATOM 613 O O . HIS A 1 79 ? 38.369 37.375 -27.613 1.00 38.66 79 HIS A O 1
ATOM 619 N N . LYS A 1 80 ? 39.156 39.373 -28.297 1.00 47.19 80 LYS A N 1
ATOM 620 C CA . LYS A 1 80 ? 38.059 39.797 -29.156 1.00 47.19 80 LYS A CA 1
ATOM 621 C C . LYS A 1 80 ? 38.137 38.961 -30.435 1.00 47.19 80 LYS A C 1
ATOM 623 O O . LYS A 1 80 ? 39.063 39.159 -31.213 1.00 47.19 80 LYS A O 1
ATOM 628 N N . THR A 1 81 ? 37.179 38.065 -30.643 1.00 41.69 81 THR A N 1
ATOM 629 C CA . THR A 1 81 ? 36.869 37.537 -31.976 1.00 41.69 81 THR A CA 1
ATOM 630 C C . THR A 1 81 ? 35.368 37.653 -32.187 1.00 41.69 81 THR A C 1
ATOM 632 O O . THR A 1 81 ? 34.578 37.373 -31.290 1.00 41.69 81 THR A O 1
ATOM 635 N N . GLU A 1 82 ? 35.044 38.200 -33.350 1.00 37.38 82 GLU A N 1
ATOM 636 C CA . GLU A 1 82 ? 33.751 38.621 -33.866 1.00 37.38 82 GLU A CA 1
ATOM 637 C C . GLU A 1 82 ? 32.537 37.798 -33.429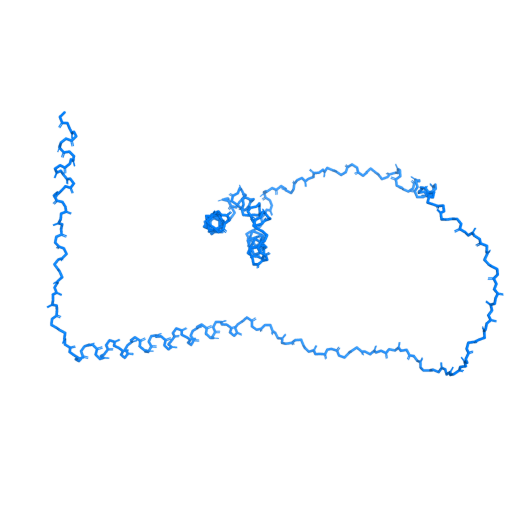 1.00 37.38 82 GLU A C 1
ATOM 639 O O . GLU A 1 82 ? 32.466 36.581 -33.583 1.00 37.38 82 GLU A O 1
ATOM 644 N N . HIS A 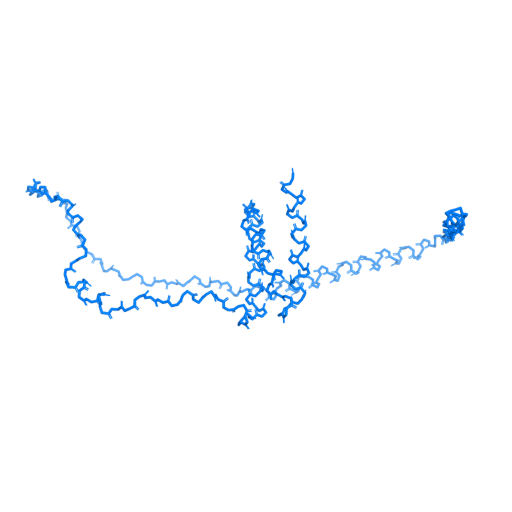1 83 ? 31.515 38.531 -32.991 1.00 47.59 83 HIS A N 1
ATOM 645 C CA . HIS A 1 83 ? 30.133 38.086 -32.986 1.00 47.59 83 HIS A CA 1
ATOM 646 C C . HIS A 1 83 ? 29.668 37.857 -34.431 1.00 47.59 83 HIS A C 1
ATOM 648 O O . HIS A 1 83 ? 29.136 38.762 -35.071 1.00 47.59 83 HIS A O 1
ATOM 654 N N . ALA A 1 84 ? 29.859 36.644 -34.943 1.00 39.44 84 ALA A N 1
ATOM 655 C CA . ALA A 1 84 ? 29.060 36.131 -36.043 1.00 39.44 84 ALA A CA 1
ATOM 656 C C . ALA A 1 84 ? 27.879 35.361 -35.442 1.00 39.44 84 ALA A C 1
ATOM 658 O O . ALA A 1 84 ? 28.043 34.389 -34.705 1.00 39.44 84 ALA A O 1
ATOM 659 N N . HIS A 1 85 ? 26.682 35.864 -35.717 1.00 43.91 85 HIS A N 1
ATOM 660 C CA . HIS A 1 85 ? 25.409 35.254 -35.377 1.00 43.91 85 HIS A CA 1
ATOM 661 C C . HIS A 1 85 ? 25.336 33.822 -35.932 1.00 43.91 85 HIS A C 1
ATOM 663 O O . HIS A 1 85 ? 25.078 33.636 -37.117 1.00 43.91 85 HIS A O 1
ATOM 669 N N . HIS A 1 86 ? 25.516 32.809 -35.083 1.00 43.56 86 HIS A N 1
ATOM 670 C CA . HIS A 1 86 ? 25.041 31.462 -35.386 1.00 43.56 86 HIS A CA 1
ATOM 671 C C . HIS A 1 86 ? 23.623 31.330 -34.849 1.00 43.56 86 HIS A C 1
ATOM 673 O O . HIS A 1 86 ? 23.365 30.978 -33.699 1.00 43.56 86 HIS A O 1
ATOM 679 N N . GLU A 1 87 ? 22.717 31.731 -35.731 1.00 41.72 87 GLU A N 1
ATOM 680 C CA . GLU A 1 87 ? 21.314 31.367 -35.770 1.00 41.72 87 GLU A CA 1
ATOM 681 C C . GLU A 1 87 ? 21.144 29.899 -35.340 1.00 41.72 87 GLU A C 1
ATOM 683 O O . GLU A 1 87 ? 21.722 28.982 -35.926 1.00 41.72 87 GLU A O 1
ATOM 688 N N . HIS A 1 88 ? 20.400 29.684 -34.256 1.00 44.84 88 HIS A N 1
ATOM 689 C CA . HIS A 1 88 ? 20.064 28.366 -33.731 1.00 44.84 88 HIS A CA 1
ATOM 690 C C . HIS A 1 88 ? 19.086 27.690 -34.701 1.00 44.84 88 HIS A C 1
ATOM 692 O O . HIS A 1 88 ? 17.868 27.720 -34.518 1.00 44.84 88 HIS A O 1
ATOM 698 N N . HIS A 1 89 ? 19.617 27.096 -35.767 1.00 46.47 89 HIS A N 1
ATOM 699 C CA . HIS A 1 89 ? 18.837 26.283 -36.683 1.00 46.47 89 HIS A CA 1
ATOM 700 C C . HIS A 1 89 ? 18.546 24.947 -35.987 1.00 46.47 89 HIS A C 1
ATOM 702 O O . HIS A 1 89 ? 19.341 24.008 -35.999 1.00 46.47 89 HIS A O 1
ATOM 708 N N . HIS A 1 90 ? 17.393 24.874 -35.318 1.00 52.66 90 HIS A N 1
ATOM 709 C CA . HIS A 1 90 ? 16.747 23.613 -34.965 1.00 52.66 90 HIS A CA 1
ATOM 710 C C . HIS A 1 90 ? 16.262 22.934 -36.257 1.00 52.66 90 HIS A C 1
ATOM 712 O O . HIS A 1 90 ? 15.065 22.817 -36.512 1.00 52.66 90 HIS A O 1
ATOM 718 N N . GLU A 1 91 ? 17.197 22.505 -37.101 1.00 53.03 91 GLU A N 1
ATOM 719 C CA . GLU A 1 91 ? 16.900 21.635 -38.230 1.00 53.03 91 GLU A CA 1
ATOM 720 C C . GLU A 1 91 ? 16.676 20.225 -37.694 1.00 53.03 91 GLU A C 1
ATOM 722 O O . GLU A 1 91 ? 17.546 19.606 -37.077 1.00 53.03 91 GLU A O 1
ATOM 727 N N . GLY A 1 92 ? 15.448 19.742 -37.880 1.00 65.25 92 GLY A N 1
ATOM 728 C CA . GLY A 1 92 ? 15.045 18.401 -37.494 1.00 65.25 92 GLY A CA 1
ATOM 729 C C . GLY A 1 92 ? 16.027 17.348 -38.007 1.00 65.25 92 GLY A C 1
ATOM 730 O O . GLY A 1 92 ? 16.446 17.403 -39.154 1.00 65.25 92 GLY A O 1
ATOM 731 N N . MET A 1 93 ? 16.364 16.404 -37.123 1.00 72.19 93 MET A N 1
ATOM 732 C CA . MET A 1 93 ? 17.075 15.136 -37.349 1.00 72.19 93 MET A CA 1
ATOM 733 C C . MET A 1 93 ? 17.923 15.064 -38.639 1.00 72.19 93 MET A C 1
ATOM 735 O O . MET A 1 93 ? 17.382 14.884 -39.72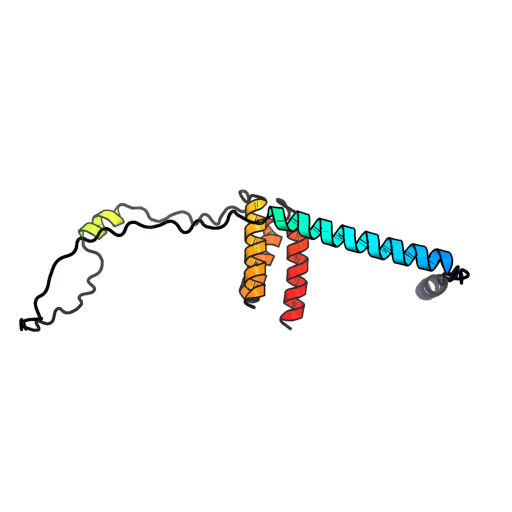9 1.00 72.19 93 MET A O 1
ATOM 739 N N . SER A 1 94 ? 19.257 15.088 -38.502 1.00 82.12 94 SER A N 1
ATOM 740 C CA . SER A 1 94 ? 20.208 14.827 -39.600 1.00 82.12 94 SER A CA 1
ATOM 741 C C . SER A 1 94 ? 19.800 13.604 -40.435 1.00 82.12 94 SER A C 1
ATOM 743 O O . SER A 1 94 ? 19.342 12.601 -39.886 1.00 82.12 94 SER A O 1
ATOM 745 N N . ASP A 1 95 ? 20.010 13.638 -41.751 1.00 79.19 95 ASP A N 1
ATOM 746 C CA . ASP A 1 95 ? 19.609 12.545 -42.650 1.00 79.19 95 ASP A CA 1
ATOM 747 C C . ASP A 1 95 ? 20.263 11.202 -42.296 1.00 79.19 95 ASP A C 1
ATOM 749 O O . ASP A 1 95 ? 19.658 10.142 -42.465 1.00 79.19 95 ASP A O 1
ATOM 753 N N . LYS A 1 96 ? 21.455 11.236 -41.688 1.00 78.69 96 LYS A N 1
ATOM 754 C CA . LYS A 1 96 ? 22.088 10.046 -41.105 1.00 78.69 96 LYS A CA 1
ATOM 755 C C . LYS A 1 96 ? 21.274 9.488 -39.934 1.00 78.69 96 LYS A C 1
ATOM 757 O O . LYS A 1 96 ? 21.111 8.279 -39.830 1.00 78.69 96 LYS A O 1
ATOM 762 N N . ALA A 1 97 ? 20.739 10.349 -39.071 1.00 79.69 97 ALA A N 1
ATOM 763 C CA . ALA A 1 97 ? 19.850 9.939 -37.989 1.00 79.69 97 ALA A CA 1
ATOM 764 C C . ALA A 1 97 ? 18.526 9.389 -38.542 1.00 79.69 97 ALA A C 1
ATOM 766 O O . ALA A 1 97 ? 18.092 8.329 -38.104 1.00 79.69 97 ALA A O 1
ATOM 767 N N . LYS A 1 98 ? 17.930 10.023 -39.563 1.00 77.00 98 LYS A N 1
ATOM 768 C CA . LYS A 1 98 ? 16.721 9.498 -40.230 1.00 77.00 98 LYS A CA 1
ATOM 769 C C . LYS A 1 98 ? 16.943 8.111 -40.834 1.00 77.00 98 LYS A C 1
ATOM 771 O O . LYS A 1 98 ? 16.071 7.261 -40.708 1.00 77.00 98 LYS A O 1
ATOM 776 N N . ALA A 1 99 ? 18.102 7.860 -41.443 1.00 81.00 99 ALA A N 1
ATOM 777 C CA . ALA A 1 99 ? 18.438 6.545 -41.986 1.00 81.00 99 ALA A CA 1
ATOM 778 C C . ALA A 1 99 ? 18.586 5.476 -40.888 1.00 81.00 99 ALA A C 1
ATOM 780 O O . ALA A 1 99 ? 18.147 4.342 -41.065 1.00 81.00 99 ALA A O 1
ATOM 781 N N . LEU A 1 100 ? 19.160 5.842 -39.737 1.00 80.06 100 LEU A N 1
ATOM 782 C CA . LEU A 1 100 ? 19.298 4.932 -38.600 1.00 80.06 100 LEU A CA 1
ATOM 783 C C . LEU A 1 100 ? 17.939 4.632 -37.950 1.00 80.06 100 LEU A C 1
ATOM 785 O O . LEU A 1 100 ? 17.601 3.466 -37.763 1.00 80.06 100 LEU A O 1
ATOM 789 N N . PHE A 1 101 ? 17.132 5.659 -37.672 1.00 78.00 101 PHE A N 1
ATOM 790 C CA . PHE A 1 101 ? 15.843 5.503 -36.991 1.00 78.00 101 PHE A CA 1
ATOM 791 C C . PHE A 1 101 ? 14.706 5.033 -37.909 1.00 78.00 101 PHE A C 1
ATOM 793 O O . PHE A 1 101 ? 13.796 4.369 -37.432 1.00 78.00 101 PHE A O 1
ATOM 800 N N . GLY A 1 102 ? 14.762 5.296 -39.218 1.00 77.56 102 GLY A N 1
ATOM 801 C CA . GLY A 1 102 ? 13.751 4.838 -40.182 1.00 77.56 102 GLY A CA 1
ATOM 802 C C . GLY A 1 102 ? 13.745 3.322 -40.405 1.00 77.56 102 GLY A C 1
ATOM 803 O O . GLY A 1 102 ? 12.738 2.771 -40.840 1.00 77.56 102 GLY A O 1
ATOM 804 N N . SER A 1 103 ? 14.848 2.641 -40.079 1.00 74.06 103 SER A N 1
ATOM 805 C CA . SER A 1 103 ? 14.934 1.173 -40.091 1.00 74.06 103 SER A CA 1
ATOM 806 C C . SER A 1 103 ? 14.425 0.518 -38.800 1.00 74.06 103 SER A C 1
ATOM 808 O O . SER A 1 103 ? 14.192 -0.690 -38.768 1.00 74.06 103 SER A O 1
ATOM 810 N N . ILE A 1 104 ? 14.246 1.304 -37.735 1.00 79.62 104 ILE A N 1
ATOM 811 C CA . ILE A 1 104 ? 13.824 0.816 -36.426 1.00 79.62 104 ILE A CA 1
ATOM 812 C C . ILE A 1 104 ? 12.303 0.910 -36.374 1.00 79.62 104 ILE A C 1
ATOM 814 O O . ILE A 1 104 ? 11.732 1.995 -36.278 1.00 79.62 104 ILE A O 1
ATOM 818 N N . ASN A 1 105 ? 11.634 -0.241 -36.429 1.00 73.12 105 ASN A N 1
ATOM 819 C CA . ASN A 1 105 ? 10.217 -0.308 -36.108 1.00 73.12 105 ASN A CA 1
ATOM 820 C C . ASN A 1 105 ? 10.061 -0.027 -34.603 1.00 73.12 105 ASN A C 1
ATOM 822 O O . ASN A 1 105 ? 10.335 -0.885 -33.767 1.00 73.12 105 ASN A O 1
ATOM 826 N N . LEU A 1 106 ? 9.699 1.215 -34.277 1.00 68.75 106 LEU A N 1
ATOM 827 C CA . LEU A 1 106 ? 9.455 1.679 -32.910 1.00 68.75 106 LEU A CA 1
ATOM 828 C C . LEU A 1 106 ? 7.987 1.496 -32.498 1.00 68.75 106 LEU A C 1
ATOM 830 O O . LEU A 1 106 ? 7.540 2.098 -31.524 1.00 68.75 106 LEU A O 1
ATOM 834 N N . ASP A 1 107 ? 7.231 0.679 -33.232 1.00 69.44 107 ASP A N 1
ATOM 835 C CA . ASP A 1 107 ? 5.888 0.269 -32.841 1.00 69.44 107 ASP A CA 1
ATOM 836 C C . ASP A 1 107 ? 6.036 -0.874 -31.830 1.00 69.44 107 ASP A C 1
ATOM 838 O O . ASP A 1 107 ? 5.821 -2.058 -32.100 1.00 69.44 107 ASP A O 1
ATOM 842 N N . LEU A 1 108 ? 6.542 -0.514 -30.648 1.00 65.81 108 LEU A N 1
ATOM 843 C CA . LEU A 1 108 ? 6.588 -1.443 -29.536 1.00 65.81 108 LEU A CA 1
ATOM 844 C C . LEU A 1 108 ? 5.138 -1.709 -29.139 1.00 65.81 108 LEU A C 1
ATOM 846 O O . LEU A 1 108 ? 4.389 -0.747 -28.933 1.00 65.81 108 LEU A O 1
ATOM 850 N N . PRO A 1 109 ? 4.724 -2.979 -28.977 1.00 68.00 109 PRO A N 1
ATOM 851 C CA . PRO A 1 109 ? 3.444 -3.239 -28.354 1.00 68.00 109 PRO A CA 1
ATOM 852 C C . PRO A 1 109 ? 3.451 -2.485 -27.027 1.00 68.00 109 PRO A C 1
ATOM 854 O O . PRO A 1 109 ? 4.371 -2.655 -26.222 1.00 68.00 109 PRO A O 1
ATOM 857 N N . VAL A 1 110 ? 2.448 -1.631 -26.802 1.00 63.19 110 VAL A N 1
ATOM 858 C CA . VAL A 1 110 ? 2.156 -1.108 -25.468 1.00 63.19 110 VAL A CA 1
ATOM 859 C C . VAL A 1 110 ? 1.721 -2.322 -24.660 1.00 63.19 110 VAL A C 1
ATOM 861 O O . VAL A 1 110 ? 0.535 -2.611 -24.506 1.00 63.19 110 VAL A O 1
ATOM 864 N N . ALA A 1 111 ? 2.699 -3.096 -24.204 1.00 57.22 111 ALA A N 1
ATOM 865 C CA . ALA A 1 111 ? 2.516 -4.118 -23.213 1.00 57.22 111 ALA A CA 1
ATOM 866 C C . ALA A 1 111 ? 2.152 -3.339 -21.957 1.00 57.22 111 ALA A C 1
ATOM 868 O O . ALA A 1 111 ? 3.013 -2.912 -21.189 1.00 57.22 111 ALA A O 1
ATOM 869 N N . LYS A 1 112 ? 0.850 -3.075 -21.782 1.00 59.12 112 LYS A N 1
ATOM 870 C CA . LYS A 1 112 ? 0.321 -2.799 -20.453 1.00 59.12 112 LYS A CA 1
ATOM 871 C C . LYS A 1 112 ? 0.913 -3.896 -19.579 1.00 59.12 112 LYS A C 1
ATOM 873 O O . LYS A 1 112 ? 0.712 -5.054 -19.947 1.00 59.12 112 LYS A O 1
ATOM 878 N N . PRO A 1 113 ? 1.668 -3.557 -18.521 1.00 56.94 113 PRO A N 1
ATOM 879 C CA . PRO A 1 113 ? 2.297 -4.561 -17.684 1.00 56.94 113 PRO A CA 1
ATOM 880 C C . PRO A 1 113 ? 1.215 -5.564 -17.311 1.00 56.94 113 PRO A C 1
ATOM 882 O O . PRO A 1 113 ? 0.191 -5.196 -16.724 1.00 56.94 113 PRO A O 1
ATOM 885 N N . THR A 1 114 ? 1.375 -6.794 -17.794 1.00 57.97 114 THR A N 1
ATOM 886 C CA . THR A 1 114 ? 0.380 -7.832 -17.591 1.00 57.97 114 THR A CA 1
ATOM 887 C C . THR A 1 114 ? 0.323 -8.036 -16.089 1.00 57.97 114 THR A C 1
ATOM 889 O O . THR A 1 114 ? 1.321 -8.372 -15.459 1.00 57.97 114 THR A O 1
ATOM 892 N N . THR A 1 115 ? -0.841 -7.796 -15.492 1.00 60.59 115 THR A N 1
ATOM 893 C CA . THR A 1 115 ? -1.050 -7.879 -14.038 1.00 60.59 115 THR A CA 1
ATOM 894 C C . THR A 1 115 ? -0.755 -9.275 -13.473 1.00 60.59 115 THR A C 1
ATOM 896 O O . THR A 1 115 ? -0.764 -9.461 -12.263 1.00 60.59 115 THR A O 1
ATOM 899 N N . SER A 1 116 ? -0.516 -10.247 -14.354 1.00 60.62 116 SER A N 1
ATOM 900 C CA . SER A 1 116 ? -0.202 -11.645 -14.087 1.00 60.62 116 SER A CA 1
ATOM 901 C C . SER A 1 116 ? 1.229 -11.901 -13.601 1.00 60.62 116 SER A C 1
ATOM 903 O O . SER A 1 116 ? 1.434 -12.933 -12.974 1.00 60.62 116 SER A O 1
ATOM 905 N N . ASP A 1 117 ? 2.182 -10.987 -13.825 1.00 69.00 117 ASP A N 1
ATOM 906 C CA . ASP A 1 117 ? 3.599 -11.191 -13.447 1.00 69.00 117 ASP A CA 1
ATOM 907 C C . ASP A 1 117 ? 4.001 -10.457 -12.158 1.00 69.00 117 ASP A C 1
ATOM 909 O O . ASP A 1 117 ? 5.174 -10.392 -11.788 1.00 69.00 117 ASP A O 1
ATOM 913 N N . LEU A 1 118 ? 3.024 -9.883 -11.457 1.00 79.44 118 LEU A N 1
ATOM 914 C CA . LEU A 1 118 ? 3.274 -9.128 -10.241 1.00 79.44 118 LEU A CA 1
ATOM 915 C C . LEU A 1 118 ? 3.649 -10.044 -9.085 1.00 79.44 118 LEU A C 1
ATOM 917 O O . LEU A 1 118 ? 2.859 -10.871 -8.628 1.00 79.44 118 LEU A O 1
ATOM 921 N N . THR A 1 119 ? 4.858 -9.842 -8.574 1.00 89.25 119 THR A N 1
ATOM 922 C CA . THR A 1 119 ? 5.316 -10.515 -7.361 1.00 89.25 119 THR A CA 1
ATOM 923 C C . THR A 1 119 ? 4.716 -9.850 -6.114 1.00 89.25 119 THR A C 1
ATOM 925 O O . THR A 1 119 ? 4.431 -8.646 -6.128 1.00 89.25 119 THR A O 1
ATOM 928 N N . PRO A 1 120 ? 4.559 -10.588 -4.999 1.00 91.12 120 PRO A N 1
ATOM 929 C CA . PRO A 1 120 ? 4.136 -10.006 -3.723 1.00 91.12 120 PRO A CA 1
ATOM 930 C C . PRO A 1 120 ? 5.023 -8.835 -3.272 1.00 91.12 120 PRO A C 1
ATOM 932 O O . PRO A 1 120 ? 4.529 -7.842 -2.740 1.00 91.12 120 PRO A O 1
ATOM 935 N N . ASP A 1 121 ? 6.330 -8.904 -3.538 1.00 92.75 121 ASP A N 1
ATOM 936 C CA . ASP A 1 121 ? 7.272 -7.845 -3.169 1.00 92.75 121 ASP A CA 1
ATOM 937 C C . ASP A 1 121 ? 7.053 -6.560 -3.973 1.00 92.75 121 ASP A C 1
ATOM 939 O O . ASP A 1 121 ? 7.123 -5.464 -3.417 1.00 92.75 121 ASP A O 1
ATOM 943 N N . GLU A 1 122 ? 6.701 -6.661 -5.254 1.00 92.62 122 GLU A N 1
ATOM 944 C CA . GLU A 1 122 ? 6.347 -5.484 -6.049 1.00 92.62 122 GLU A CA 1
ATOM 945 C C . GLU A 1 122 ? 5.056 -4.824 -5.538 1.00 92.62 122 GLU A C 1
ATOM 947 O O . GLU A 1 122 ? 4.955 -3.595 -5.481 1.00 92.62 122 GLU A O 1
ATOM 952 N N . LEU A 1 123 ? 4.092 -5.626 -5.079 1.00 93.38 123 LEU A N 1
ATOM 953 C CA . LEU A 1 123 ? 2.882 -5.136 -4.416 1.00 93.38 123 LEU A CA 1
ATOM 954 C C . LEU A 1 123 ? 3.198 -4.366 -3.128 1.00 93.38 123 LEU A C 1
ATOM 956 O O . LEU A 1 123 ? 2.632 -3.296 -2.897 1.00 93.38 123 LEU A O 1
ATOM 960 N N . ARG A 1 124 ? 4.162 -4.844 -2.334 1.00 94.94 124 ARG A N 1
ATOM 961 C CA . ARG A 1 124 ? 4.654 -4.128 -1.144 1.00 94.94 124 ARG A CA 1
ATOM 962 C C . ARG A 1 124 ? 5.329 -2.813 -1.501 1.00 94.94 124 ARG A C 1
ATOM 964 O O . ARG A 1 124 ? 5.096 -1.805 -0.836 1.00 94.94 124 ARG A O 1
ATOM 971 N N . VAL A 1 125 ? 6.153 -2.804 -2.548 1.00 96.12 125 VAL A N 1
ATOM 972 C CA . VAL A 1 125 ? 6.799 -1.577 -3.036 1.00 96.12 125 VAL A CA 1
ATOM 973 C C . VAL A 1 125 ? 5.747 -0.550 -3.454 1.00 96.12 125 VAL A C 1
ATOM 975 O O . VAL A 1 125 ? 5.845 0.613 -3.066 1.00 96.12 125 VAL A O 1
ATOM 978 N N . ARG A 1 126 ? 4.699 -0.968 -4.170 1.00 94.62 126 ARG A N 1
ATOM 979 C CA . ARG A 1 126 ? 3.599 -0.078 -4.577 1.00 94.62 126 ARG A CA 1
ATOM 980 C C . ARG A 1 126 ? 2.796 0.451 -3.392 1.00 94.62 126 ARG A C 1
ATOM 982 O O . ARG A 1 126 ? 2.432 1.626 -3.389 1.00 94.62 126 ARG A O 1
ATOM 989 N N . LEU A 1 127 ? 2.562 -0.373 -2.371 1.00 96.06 127 LEU A N 1
ATOM 990 C CA . LEU A 1 127 ? 1.913 0.068 -1.135 1.00 96.06 127 LEU A CA 1
ATOM 991 C C . LEU A 1 127 ? 2.766 1.115 -0.401 1.00 96.06 127 LEU A C 1
ATOM 993 O O . LEU A 1 127 ? 2.253 2.144 0.034 1.00 96.06 127 LEU A O 1
ATOM 997 N N . ASN A 1 128 ? 4.082 0.908 -0.322 1.00 97.06 128 ASN A N 1
ATOM 998 C CA . ASN A 1 128 ? 4.998 1.897 0.246 1.00 97.06 128 ASN A CA 1
ATOM 999 C C . ASN A 1 128 ? 5.035 3.196 -0.566 1.00 97.06 128 ASN A C 1
ATOM 1001 O O . ASN A 1 128 ? 5.079 4.277 0.018 1.00 97.06 128 ASN A O 1
ATOM 1005 N N . LEU A 1 129 ? 4.959 3.111 -1.895 1.00 97.12 129 LEU A N 1
ATOM 1006 C CA . LEU A 1 129 ? 4.822 4.289 -2.748 1.00 97.12 129 LEU A CA 1
ATOM 1007 C C . LEU A 1 129 ? 3.520 5.049 -2.448 1.00 97.12 129 LEU A C 1
ATOM 1009 O O . LEU A 1 129 ? 3.541 6.271 -2.333 1.00 97.12 129 LEU A O 1
ATOM 1013 N N . ALA A 1 130 ? 2.401 4.346 -2.253 1.00 96.94 130 ALA A N 1
ATOM 1014 C CA . ALA A 1 130 ? 1.148 4.975 -1.836 1.00 96.94 130 ALA A CA 1
ATOM 1015 C C . ALA A 1 130 ? 1.278 5.679 -0.473 1.00 96.94 130 ALA A C 1
ATOM 1017 O O . ALA A 1 130 ? 0.841 6.818 -0.333 1.00 96.94 130 ALA A O 1
ATOM 1018 N N . ARG A 1 131 ? 1.945 5.054 0.509 1.00 96.75 131 ARG A N 1
ATOM 1019 C CA . ARG A 1 131 ? 2.250 5.681 1.811 1.00 96.75 131 ARG A CA 1
ATOM 1020 C C . ARG A 1 131 ? 3.099 6.948 1.663 1.00 96.75 131 ARG A C 1
ATOM 1022 O O . ARG A 1 131 ? 2.852 7.936 2.353 1.00 96.75 131 ARG A O 1
ATOM 1029 N N . ALA A 1 132 ? 4.075 6.940 0.756 1.00 98.19 132 ALA A N 1
ATOM 1030 C CA . ALA A 1 132 ? 4.876 8.124 0.459 1.00 9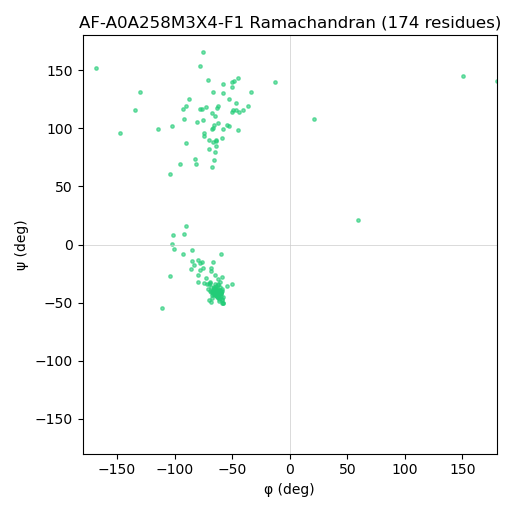8.19 132 ALA A CA 1
ATOM 1031 C C . ALA A 1 132 ? 4.016 9.254 -0.130 1.00 98.19 132 ALA A C 1
ATOM 1033 O O . ALA A 1 132 ? 4.140 10.388 0.324 1.00 98.19 132 ALA A O 1
ATOM 1034 N N . TYR A 1 133 ? 3.098 8.946 -1.057 1.00 97.69 133 TYR A N 1
ATOM 1035 C CA . TYR A 1 133 ? 2.147 9.933 -1.584 1.00 97.69 133 TYR A CA 1
ATOM 1036 C C . TYR A 1 133 ? 1.256 10.534 -0.494 1.00 97.69 133 TYR A C 1
ATOM 1038 O O . TYR A 1 133 ? 1.079 11.746 -0.464 1.00 97.69 133 TYR A O 1
ATOM 1046 N N . ILE A 1 134 ? 0.763 9.717 0.442 1.00 96.06 134 ILE A N 1
ATOM 1047 C CA . ILE A 1 134 ? -0.002 10.206 1.602 1.00 96.06 134 ILE A CA 1
ATOM 1048 C C . ILE A 1 134 ? 0.854 11.137 2.467 1.00 96.06 134 ILE A C 1
ATOM 1050 O O . ILE A 1 134 ? 0.377 12.178 2.901 1.00 96.06 134 ILE A O 1
ATOM 1054 N N . THR A 1 135 ? 2.126 10.790 2.688 1.00 97.00 135 THR A N 1
ATOM 1055 C CA . THR A 1 135 ? 3.054 11.589 3.509 1.00 97.00 135 THR A CA 1
ATOM 1056 C C . THR A 1 135 ? 3.304 12.978 2.920 1.00 97.00 135 THR A C 1
ATOM 1058 O O . THR A 1 135 ? 3.477 13.932 3.671 1.00 97.00 135 THR A O 1
ATOM 1061 N N . ILE A 1 136 ? 3.325 13.097 1.590 1.00 96.62 136 ILE A N 1
ATOM 1062 C CA . ILE A 1 136 ? 3.442 14.387 0.890 1.00 96.62 136 ILE A CA 1
ATOM 1063 C C . ILE A 1 136 ? 2.079 15.018 0.561 1.00 96.62 136 ILE A C 1
ATOM 1065 O O . ILE A 1 136 ? 2.033 15.979 -0.200 1.00 96.62 136 ILE A O 1
ATOM 1069 N N . GLU A 1 137 ? 0.986 14.462 1.093 1.00 95.56 137 GLU A N 1
ATOM 1070 C CA . GLU A 1 137 ? -0.399 14.919 0.902 1.00 95.56 137 GLU A CA 1
ATOM 1071 C C . GLU A 1 137 ? -0.884 14.930 -0.563 1.00 95.56 137 GLU A C 1
ATOM 1073 O O . GLU A 1 137 ? -1.883 15.565 -0.905 1.00 95.56 137 GLU A O 1
ATOM 1078 N N . ASP A 1 138 ? -0.244 14.159 -1.446 1.00 96.31 138 ASP A N 1
ATOM 1079 C CA . ASP A 1 138 ? -0.748 13.912 -2.800 1.00 96.31 138 ASP A CA 1
ATOM 1080 C C . ASP A 1 138 ? -1.794 12.786 -2.774 1.00 96.31 138 ASP A C 1
ATOM 1082 O O . ASP A 1 138 ? -1.562 11.636 -3.169 1.00 96.31 138 ASP A O 1
ATOM 1086 N N . PHE A 1 139 ? -2.982 13.120 -2.267 1.00 95.19 139 PHE A N 1
ATOM 1087 C CA . PHE A 1 139 ? -4.076 12.162 -2.092 1.00 95.19 139 PHE A CA 1
ATOM 1088 C C . PHE A 1 139 ? -4.616 11.610 -3.417 1.00 95.19 139 PHE A C 1
ATOM 1090 O O . PHE A 1 139 ? -5.118 10.485 -3.458 1.00 95.19 139 PHE A O 1
ATOM 1097 N N . SER A 1 140 ? -4.488 12.366 -4.511 1.00 95.25 140 SER A N 1
ATOM 1098 C CA . SER A 1 140 ? -4.912 11.931 -5.846 1.00 95.25 140 SER A CA 1
ATOM 1099 C C . SER A 1 140 ? -4.031 10.788 -6.354 1.00 95.25 140 SER A C 1
ATOM 1101 O O . SER A 1 140 ? -4.536 9.728 -6.749 1.00 95.25 140 SER A O 1
ATOM 1103 N N . ALA A 1 141 ? -2.706 10.959 -6.277 1.00 95.62 141 ALA A N 1
ATOM 1104 C CA . ALA A 1 141 ? -1.757 9.916 -6.647 1.00 95.62 141 ALA A CA 1
ATOM 1105 C C . ALA A 1 141 ? -1.840 8.707 -5.702 1.00 95.62 141 ALA A C 1
ATOM 1107 O O . ALA A 1 141 ? -1.845 7.561 -6.168 1.00 95.62 141 ALA A O 1
ATOM 1108 N N . ALA A 1 142 ? -1.981 8.947 -4.392 1.00 96.44 142 ALA A N 1
ATOM 1109 C CA . ALA A 1 142 ? -2.152 7.890 -3.397 1.00 96.44 142 ALA A CA 1
ATOM 1110 C C . ALA A 1 142 ? -3.378 7.018 -3.695 1.00 96.44 142 ALA A C 1
ATOM 1112 O O . ALA A 1 142 ? -3.261 5.794 -3.782 1.00 96.44 142 ALA A O 1
ATOM 1113 N N . LYS A 1 143 ? -4.542 7.641 -3.923 1.00 95.88 143 LYS A N 1
ATOM 1114 C CA . LYS A 1 143 ? -5.794 6.937 -4.219 1.00 95.88 143 LYS A CA 1
ATOM 1115 C C . LYS A 1 143 ? -5.667 6.063 -5.463 1.00 95.88 143 LYS A C 1
ATOM 1117 O O . LYS A 1 143 ? -5.999 4.882 -5.409 1.00 95.88 143 LYS A O 1
ATOM 1122 N N . LYS A 1 144 ? -5.109 6.604 -6.549 1.00 95.81 144 LYS A N 1
ATOM 1123 C CA . LYS A 1 144 ? -4.883 5.848 -7.788 1.00 95.81 144 LYS A CA 1
ATOM 1124 C C . LYS A 1 144 ? -3.964 4.639 -7.571 1.00 95.81 144 LYS A C 1
ATOM 1126 O O . LYS A 1 144 ? -4.231 3.564 -8.103 1.00 95.81 144 LYS A O 1
ATOM 1131 N N . SER A 1 145 ? -2.893 4.806 -6.792 1.00 94.31 145 SER A N 1
ATOM 1132 C CA . SER A 1 145 ? -1.961 3.716 -6.473 1.00 94.31 145 SER A CA 1
ATOM 1133 C C . SER A 1 145 ? -2.636 2.610 -5.647 1.00 94.31 145 SER A C 1
ATOM 1135 O O . SER A 1 145 ? -2.487 1.426 -5.948 1.00 94.31 145 SER A O 1
ATOM 1137 N N . LEU A 1 146 ? -3.442 2.985 -4.646 1.00 96.12 146 LEU A N 1
ATOM 1138 C CA . LEU A 1 146 ? -4.185 2.038 -3.807 1.00 96.12 146 LEU A CA 1
ATOM 1139 C C . LEU A 1 146 ? -5.293 1.308 -4.576 1.00 96.12 146 LEU A C 1
ATOM 1141 O O . LEU A 1 146 ? -5.458 0.103 -4.404 1.00 96.12 146 LEU A O 1
ATOM 1145 N N . GLU A 1 147 ? -6.032 1.996 -5.448 1.00 95.44 147 GLU A N 1
ATOM 1146 C CA . GLU A 1 147 ? -7.053 1.372 -6.303 1.00 95.44 147 GLU A CA 1
ATOM 1147 C C . GLU A 1 147 ? -6.441 0.322 -7.236 1.00 95.44 147 GLU A C 1
ATOM 1149 O O . GLU A 1 147 ? -6.996 -0.766 -7.405 1.00 95.44 147 GLU A O 1
ATOM 1154 N N . GLU A 1 148 ? -5.265 0.614 -7.792 1.00 93.00 148 GLU A N 1
ATOM 1155 C CA . GLU A 1 148 ? -4.525 -0.329 -8.624 1.00 93.00 148 GLU A CA 1
ATOM 1156 C C . GLU A 1 148 ? -4.090 -1.563 -7.820 1.00 93.00 148 GLU A C 1
ATOM 1158 O O . GLU A 1 148 ? -4.303 -2.690 -8.271 1.00 93.00 148 GLU A O 1
ATOM 1163 N N . ILE A 1 149 ? -3.584 -1.374 -6.595 1.00 94.19 149 ILE A N 1
ATOM 1164 C CA . ILE A 1 149 ? -3.264 -2.467 -5.662 1.00 94.19 149 ILE A CA 1
ATOM 1165 C C . ILE A 1 149 ? -4.496 -3.330 -5.370 1.00 94.19 149 ILE A C 1
ATOM 1167 O O . ILE A 1 149 ? -4.407 -4.554 -5.425 1.00 94.19 149 ILE A O 1
ATOM 1171 N N . VAL A 1 150 ? -5.658 -2.729 -5.105 1.00 94.75 150 VAL A N 1
ATOM 1172 C CA . VAL A 1 150 ? -6.897 -3.477 -4.829 1.00 94.75 150 VAL A CA 1
ATOM 1173 C C . VAL A 1 150 ? -7.367 -4.264 -6.053 1.00 94.75 150 VAL A C 1
ATOM 1175 O O . VAL A 1 150 ? -7.856 -5.387 -5.911 1.00 94.75 150 VAL A O 1
ATOM 1178 N N . ARG A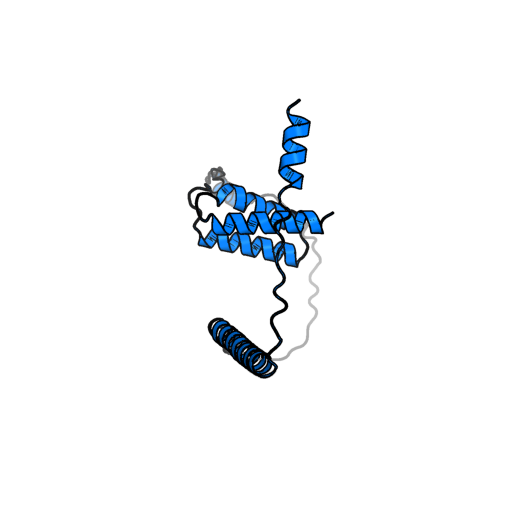 1 151 ? -7.203 -3.698 -7.252 1.00 92.19 151 ARG A N 1
ATOM 1179 C CA . 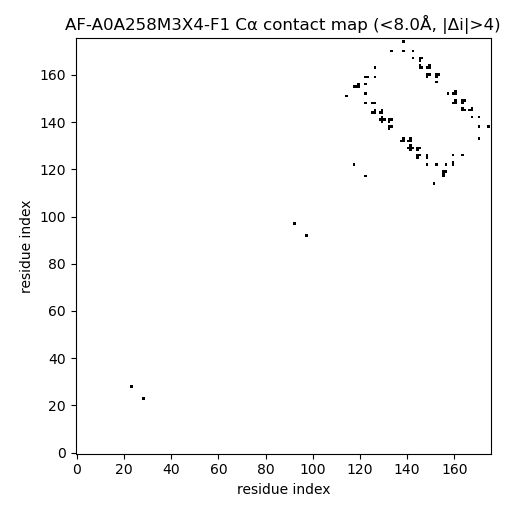ARG A 1 151 ? -7.609 -4.321 -8.516 1.00 92.19 151 ARG A CA 1
ATOM 1180 C C . ARG A 1 151 ? -6.784 -5.562 -8.854 1.00 92.19 151 ARG A C 1
ATOM 1182 O O . ARG A 1 151 ? -7.343 -6.528 -9.366 1.00 92.19 151 ARG A O 1
ATOM 1189 N N . ILE A 1 152 ? -5.476 -5.526 -8.603 1.00 89.94 152 ILE A N 1
ATOM 1190 C CA . ILE A 1 152 ? -4.536 -6.579 -9.033 1.00 89.94 152 ILE A CA 1
ATOM 1191 C C . ILE A 1 152 ? -4.108 -7.510 -7.893 1.00 89.94 152 ILE A C 1
ATOM 1193 O O . ILE A 1 152 ? -3.770 -8.662 -8.135 1.00 89.94 152 ILE A O 1
ATOM 1197 N N . GLY A 1 153 ? -4.127 -7.031 -6.648 1.00 87.19 153 GLY A N 1
ATOM 1198 C CA . GLY A 1 153 ? -3.516 -7.712 -5.509 1.00 87.19 153 GLY A CA 1
ATOM 1199 C C . GLY A 1 153 ? -4.317 -8.882 -4.952 1.00 87.19 153 GLY A C 1
ATOM 1200 O O . GLY A 1 153 ? -3.754 -9.698 -4.231 1.00 87.19 153 GLY A O 1
ATOM 1201 N N . ALA A 1 154 ? -5.607 -9.008 -5.291 1.00 88.94 154 ALA A N 1
ATOM 1202 C CA . ALA A 1 154 ? -6.493 -9.998 -4.670 1.00 88.94 154 ALA A CA 1
ATOM 1203 C C . ALA A 1 154 ? -6.047 -11.452 -4.910 1.00 88.94 154 ALA A C 1
ATOM 1205 O O . ALA A 1 154 ? -6.292 -12.311 -4.069 1.00 88.94 154 ALA A O 1
ATOM 1206 N N . SER A 1 155 ? -5.384 -11.720 -6.039 1.00 86.06 155 SER A N 1
ATOM 1207 C CA . SER A 1 155 ? -4.840 -13.038 -6.386 1.00 86.06 155 SER A CA 1
ATOM 1208 C C . SER A 1 155 ? -3.380 -13.248 -5.971 1.00 86.06 155 SER A C 1
ATOM 1210 O O . SER A 1 155 ? -2.879 -14.355 -6.131 1.00 86.06 155 SER A O 1
ATOM 1212 N N . ILE A 1 156 ? -2.688 -12.207 -5.493 1.00 90.31 156 ILE A N 1
ATOM 1213 C CA . ILE A 1 156 ? -1.236 -12.225 -5.243 1.00 90.31 156 ILE A CA 1
ATOM 1214 C C . ILE A 1 156 ? -0.950 -12.164 -3.744 1.00 90.31 156 ILE A C 1
ATOM 1216 O O . ILE A 1 156 ? -0.260 -13.028 -3.212 1.00 90.31 156 ILE A O 1
ATOM 1220 N N . ASP A 1 157 ? -1.492 -11.150 -3.068 1.00 93.00 157 ASP A N 1
ATOM 1221 C CA . ASP A 1 157 ? -1.335 -10.948 -1.631 1.00 93.00 157 ASP A CA 1
ATOM 1222 C C . ASP A 1 157 ? -2.611 -10.291 -1.063 1.00 93.00 157 ASP A C 1
ATOM 1224 O O . ASP A 1 157 ? -2.784 -9.067 -1.136 1.00 93.00 157 ASP A O 1
ATOM 1228 N N . PRO A 1 158 ? -3.548 -11.091 -0.520 1.00 93.00 158 PRO A N 1
ATOM 1229 C CA . PRO A 1 158 ? -4.806 -10.573 0.003 1.00 93.00 158 PRO A CA 1
ATOM 1230 C C . PRO A 1 158 ? -4.626 -9.717 1.265 1.00 93.00 158 PRO A C 1
ATOM 1232 O O . PRO A 1 158 ? -5.485 -8.879 1.537 1.00 93.00 158 PRO A O 1
ATOM 1235 N N . GLU A 1 159 ? -3.536 -9.883 2.020 1.00 95.12 159 GLU A N 1
ATOM 1236 C CA . GLU A 1 159 ? -3.259 -9.089 3.223 1.00 95.12 159 GLU A CA 1
ATOM 1237 C C . GLU A 1 159 ? -2.969 -7.632 2.842 1.00 95.12 159 GLU A C 1
ATOM 1239 O O . GLU A 1 159 ? -3.592 -6.707 3.370 1.00 95.12 159 GLU A O 1
ATOM 1244 N N . ILE A 1 160 ? -2.128 -7.432 1.821 1.00 94.38 160 ILE A N 1
ATOM 1245 C CA . ILE A 1 160 ? -1.825 -6.106 1.260 1.00 94.38 160 ILE A CA 1
ATOM 1246 C C . ILE A 1 160 ? -3.085 -5.425 0.711 1.00 94.38 160 ILE A C 1
ATOM 1248 O O . ILE A 1 160 ? -3.250 -4.212 0.846 1.00 94.38 160 ILE A O 1
ATOM 1252 N N . VAL A 1 161 ? -4.008 -6.185 0.116 1.00 95.69 161 VAL A N 1
ATOM 1253 C CA . VAL A 1 161 ? -5.278 -5.636 -0.387 1.00 95.69 161 VAL A CA 1
ATOM 1254 C C . VAL A 1 161 ? -6.180 -5.148 0.742 1.00 95.69 161 VAL A C 1
ATOM 1256 O O . VAL A 1 161 ? -6.844 -4.120 0.589 1.00 95.69 161 VAL A O 1
ATOM 1259 N N . VAL A 1 162 ? -6.236 -5.871 1.862 1.00 96.69 162 VAL A N 1
ATOM 1260 C CA . VAL A 1 162 ? -7.001 -5.433 3.039 1.00 96.69 162 VAL A CA 1
ATOM 1261 C C . VAL A 1 162 ? -6.425 -4.130 3.579 1.00 96.69 162 VAL A C 1
ATOM 1263 O O . VAL A 1 162 ? -7.185 -3.195 3.836 1.00 96.69 162 VAL A O 1
ATOM 1266 N N . GLU A 1 163 ? -5.099 -4.034 3.671 1.00 95.75 163 GLU A N 1
ATOM 1267 C CA . GLU A 1 163 ? -4.442 -2.804 4.102 1.00 95.75 163 GLU A CA 1
ATOM 1268 C C . GLU A 1 163 ? -4.746 -1.638 3.151 1.00 95.75 163 GLU A C 1
ATOM 1270 O O . GLU A 1 163 ? -5.199 -0.580 3.588 1.00 95.75 163 GLU A O 1
ATOM 1275 N N . ALA A 1 164 ? -4.599 -1.854 1.841 1.00 96.19 164 ALA A N 1
ATOM 1276 C CA . ALA A 1 164 ? -4.854 -0.827 0.838 1.00 96.19 164 ALA A CA 1
ATOM 1277 C C . ALA A 1 164 ? -6.297 -0.298 0.888 1.00 96.19 164 ALA A C 1
ATOM 1279 O O . ALA A 1 164 ? -6.519 0.906 0.759 1.00 96.19 164 ALA A O 1
ATOM 1280 N N . LYS A 1 165 ? -7.283 -1.175 1.130 1.00 96.31 165 LYS A N 1
ATOM 1281 C CA . LYS A 1 165 ? -8.684 -0.773 1.349 1.00 96.31 165 LYS A CA 1
ATOM 1282 C C . LYS A 1 165 ? -8.854 0.074 2.608 1.00 96.31 165 LYS A C 1
ATOM 1284 O O . LYS A 1 165 ? -9.603 1.046 2.571 1.00 96.31 165 LYS A O 1
ATOM 1289 N N . GLY A 1 166 ? -8.168 -0.278 3.695 1.00 95.50 166 GLY A N 1
ATOM 1290 C CA . GLY A 1 166 ? -8.163 0.513 4.927 1.00 95.50 166 GLY A CA 1
ATOM 1291 C C . GLY A 1 166 ? -7.642 1.931 4.689 1.00 95.50 166 GLY A C 1
ATOM 1292 O O . GLY A 1 166 ? -8.316 2.900 5.032 1.00 95.50 166 GLY A O 1
ATOM 1293 N N . MET A 1 167 ? -6.507 2.053 3.998 1.00 95.12 167 MET A N 1
ATOM 1294 C CA . MET A 1 167 ? -5.922 3.353 3.651 1.00 95.12 167 MET A CA 1
ATOM 1295 C C . MET A 1 167 ? -6.815 4.172 2.707 1.00 95.12 167 MET A C 1
ATOM 1297 O O . MET A 1 167 ? -6.908 5.389 2.832 1.00 95.12 167 MET A O 1
ATOM 1301 N N . LEU A 1 168 ? -7.521 3.523 1.776 1.00 95.38 168 LEU A N 1
ATOM 1302 C CA . LEU A 1 168 ? -8.491 4.179 0.889 1.00 95.38 168 LEU A CA 1
ATOM 1303 C C . LEU A 1 168 ? -9.633 4.849 1.667 1.00 95.38 168 LEU A C 1
ATOM 1305 O O . LEU A 1 168 ? -10.050 5.956 1.317 1.00 95.38 168 LEU A O 1
ATOM 1309 N N . VAL A 1 169 ? -10.127 4.200 2.724 1.00 95.31 169 VAL A N 1
ATOM 1310 C CA . VAL A 1 169 ? -11.148 4.773 3.616 1.00 95.31 169 VAL A CA 1
ATOM 1311 C C . VAL A 1 169 ? -10.576 5.954 4.396 1.00 95.31 169 VAL A C 1
ATOM 1313 O O . VAL A 1 169 ? -11.224 6.996 4.474 1.00 95.31 169 VAL A O 1
ATOM 1316 N N . GLU A 1 170 ? -9.355 5.822 4.912 1.00 91.81 170 GLU A N 1
ATOM 1317 C CA . GLU A 1 170 ? -8.663 6.894 5.632 1.00 91.81 170 GLU A CA 1
ATOM 1318 C C . GLU A 1 170 ? -8.485 8.141 4.758 1.00 91.81 170 GLU A C 1
ATOM 1320 O O . GLU A 1 170 ? -8.913 9.224 5.146 1.00 91.81 170 GLU A O 1
ATOM 1325 N N . ILE A 1 171 ? -7.966 7.992 3.534 1.00 93.38 171 ILE A N 1
ATOM 1326 C CA . ILE A 1 171 ? -7.804 9.113 2.594 1.00 93.38 171 ILE A CA 1
ATOM 1327 C C . ILE A 1 171 ? -9.155 9.745 2.251 1.00 93.38 171 ILE A C 1
ATOM 1329 O O . ILE A 1 171 ? -9.255 10.965 2.153 1.00 93.38 171 ILE A O 1
ATOM 1333 N N . SER A 1 172 ? -10.205 8.939 2.076 1.00 89.75 172 SER A N 1
ATOM 1334 C CA . SER A 1 172 ? -11.551 9.454 1.782 1.00 89.75 172 SER A CA 1
ATOM 1335 C C . SER A 1 172 ? -12.094 10.324 2.921 1.00 89.75 172 SER A C 1
ATOM 1337 O O . SER A 1 172 ? -12.795 11.300 2.667 1.00 89.75 172 SER A O 1
ATOM 1339 N N . ASN A 1 173 ? -11.741 9.991 4.163 1.00 89.06 173 ASN A N 1
ATOM 1340 C CA . ASN A 1 173 ? -12.121 10.755 5.344 1.00 89.06 173 ASN A CA 1
ATOM 1341 C C . ASN A 1 173 ? -11.244 12.004 5.550 1.00 89.06 173 ASN A C 1
ATOM 1343 O O . ASN A 1 173 ? -11.739 13.007 6.047 1.00 89.06 173 ASN A O 1
ATOM 1347 N N . SER A 1 174 ? -9.969 11.954 5.156 1.00 82.31 174 SER A N 1
ATOM 1348 C CA . SER A 1 174 ? -9.020 13.075 5.269 1.00 82.31 174 SER A CA 1
ATOM 1349 C C . SER A 1 174 ? -9.106 14.094 4.126 1.00 82.31 174 SER A C 1
ATOM 1351 O O . SER A 1 174 ? -8.577 15.192 4.254 1.00 82.31 174 SER A O 1
ATOM 1353 N N . SER A 1 175 ? -9.724 13.729 2.996 1.00 74.06 175 SER A N 1
ATOM 1354 C CA . SER A 1 175 ? -9.876 14.587 1.805 1.00 74.06 175 SER A CA 1
ATOM 1355 C C . SER A 1 175 ? -11.269 15.216 1.648 1.00 74.06 175 SER A C 1
ATOM 1357 O O . SER A 1 175 ? -11.489 15.933 0.670 1.00 74.06 175 SER A O 1
ATOM 1359 N N . SER A 1 176 ? -12.195 14.945 2.580 1.00 59.72 176 SER A N 1
ATOM 1360 C CA . SER A 1 176 ? -13.478 15.663 2.717 1.00 59.72 176 SER A CA 1
ATOM 1361 C C . SER A 1 176 ? -13.327 16.889 3.606 1.00 59.72 176 SER A C 1
ATOM 1363 O O . SER A 1 176 ? -13.998 17.899 3.301 1.00 59.72 176 SER A O 1
#

Foldseek 3Di:
DCVVVVVVVVVPPPPPPPPPPPPPPVVVVVVVVVVVVVVVVVVVVVVVVVVVVVDDDDPDPDDDDDDDDDDDDDDDDDDDDDPDDPDPPPDPDDVVRCVVCVPDPPPDPPPPPDLVPDAPVNLVVLLVVLVVCVVVPVLVVSLVSLVVSLVSVVVHPVVSNVVSVVVNVVSVVVVD

Radius of gyration: 34.61 Å; Cα contacts (8 Å, |Δi|>4): 55; chains: 1; bounding box: 98×53×90 Å

Mean predicted aligned error: 22.52 Å

Nearest PDB structures (foldseek):
  8w15-assembly1_B  TM=8.358E-01  e=2.849E+00  Homo sapiens
  8sah-assembly1_B  TM=8.441E-01  e=3.666E+00  Homo sapiens
  4nrh-assembly2_B  TM=5.433E-01  e=1.517E+00  Chlamydia pneumoniae
  2d2s-assembly1_A  TM=6.358E-01  e=4.428E+00  Saccharomyces cerevisiae
  4wjw-assembly1_B  TM=5.613E-01  e=5.350E+00  Saccharomyces cerevisiae S288C

Solvent-accessible surface area (backbone atoms only — not comparable to full-atom values): 11276 Å² total; per-residue (Å²): 124,64,70,62,58,54,54,58,61,66,68,68,71,72,77,75,78,75,75,72,82,67,81,80,52,63,70,59,53,52,52,49,51,52,51,49,53,53,49,49,52,50,51,52,51,48,52,54,57,55,54,63,73,69,64,70,80,75,82,72,84,73,84,74,86,81,85,74,87,88,86,78,91,84,83,93,77,87,77,92,72,82,92,71,86,76,74,85,76,85,68,76,73,55,70,70,52,46,60,59,53,72,72,51,85,80,80,63,77,85,69,67,78,62,74,84,75,63,47,60,66,57,52,50,52,48,50,51,51,23,53,51,27,49,75,72,66,38,55,70,63,16,48,54,44,32,53,50,42,49,74,54,22,65,87,61,38,56,68,62,26,54,51,34,52,52,51,50,52,51,51,58,66,73,72,109

Secondary structure (DSSP, 8-state):
-HHHHHHHHHHT-------------HHHHHHHHHHHHHHHHHHHHHHHHHHGGG-PPP----------------PPP---------------S-HHHHHHHHTS----------GGG--HHHHHHHHHHHHHHHHTT-HHHH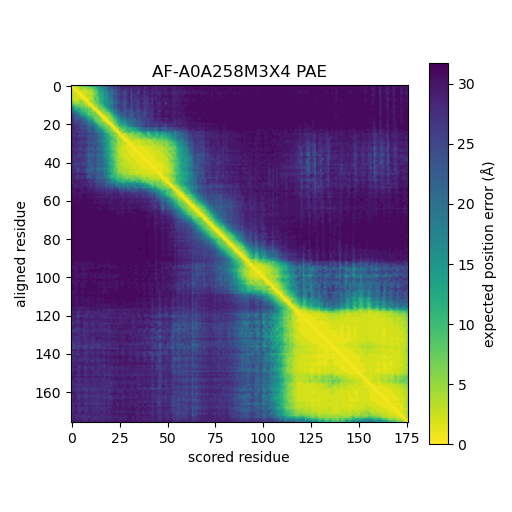HHHHHHHHHHHTTT-HHHHHHHHHHHHHHHHH--